Protein AF-A0A662V993-F1 (afdb_monomer_lite)

Secondary structure (DSSP, 8-state):
--S-----HHHHHHHHHHHHHHHH-SEEEHHHHHHHH----HHHHHHHHHHHHHTTSEEEETTEEEES-HHHHHHHHHHTT--HHHHHTTS-HHHHHHHHHHHHHHTT-EEEEEEEE-SSS-EEEEEEEE-SSS--

Sequence (136 aa):
MKCLDICNEYAKLVLVALLYLSSVSRTVRFEDIIKYTRVINREKLEEFISKLEQCNVVTTTNNTIKINNLAELALIAIVNGADPEYVSRYISWRDFELLITKELRELGFEAYKSIRLKGPRALEVDILAIDVISNL

Foldseek 3Di:
DPQQLDLDPLLLLLLLQLLVQCLVPQKDFLVSSCVRSVDPDSVVVVVSVVSCVVVVQWDDDDGIIGGPQLLVSLVSSVSSPDDNVSSVVRDDLVSVLVVVQVVLVVVVWPKDAQDWDDDVDIDTDGMDTHDPPPPD

Radius of gyration: 17.45 Å; chains: 1; bounding box: 42×27×52 Å

pLDDT: mean 86.9, std 11.18, range [43.75, 96.12]

Structure (mmCIF, N/CA/C/O backbone):
data_AF-A0A662V993-F1
#
_entry.id   AF-A0A662V993-F1
#
loop_
_atom_site.group_PDB
_atom_site.id
_atom_site.type_symbol
_atom_site.label_atom_id
_atom_site.label_alt_id
_atom_site.label_comp_id
_atom_site.label_asym_id
_atom_site.label_entity_id
_atom_site.label_seq_id
_atom_site.pdbx_PDB_ins_code
_atom_site.Cartn_x
_atom_site.Cartn_y
_atom_site.Cartn_z
_atom_site.occupancy
_atom_site.B_iso_or_equiv
_atom_site.auth_seq_id
_atom_site.auth_comp_id
_atom_site.auth_asym_id
_atom_site.auth_atom_id
_atom_site.pdbx_PDB_model_num
ATOM 1 N N . MET A 1 1 ? -5.851 -10.215 -7.021 1.00 48.53 1 MET A N 1
ATOM 2 C CA . MET A 1 1 ? -6.231 -9.765 -5.664 1.00 48.53 1 MET A CA 1
ATOM 3 C C . MET A 1 1 ? -7.744 -9.953 -5.434 1.00 48.53 1 MET A C 1
ATOM 5 O O . MET A 1 1 ? -8.517 -9.204 -6.001 1.00 48.53 1 MET A O 1
ATOM 9 N N . LYS A 1 2 ? -8.196 -10.995 -4.706 1.00 43.75 2 LYS A N 1
ATOM 10 C CA . LYS A 1 2 ? -9.640 -11.306 -4.479 1.00 43.75 2 LYS A CA 1
ATOM 11 C C . LYS A 1 2 ? -10.123 -11.095 -3.029 1.00 43.75 2 LYS A C 1
ATOM 13 O O . LYS A 1 2 ? -11.283 -11.356 -2.734 1.00 43.75 2 LYS A O 1
ATOM 18 N N . CYS A 1 3 ? -9.252 -10.683 -2.104 1.00 44.00 3 CYS A N 1
ATOM 19 C CA . CYS A 1 3 ? -9.535 -10.845 -0.670 1.00 44.00 3 CYS A CA 1
ATOM 20 C C . CYS A 1 3 ? -10.372 -9.736 -0.010 1.00 44.00 3 CYS A C 1
ATOM 22 O O . CYS A 1 3 ? -10.919 -9.985 1.060 1.00 44.00 3 CYS A O 1
ATOM 24 N N . LEU A 1 4 ? -10.479 -8.531 -0.583 1.00 53.38 4 LEU A N 1
ATOM 25 C CA . LEU A 1 4 ? -10.991 -7.352 0.144 1.00 53.38 4 LEU A CA 1
ATOM 26 C C . LEU A 1 4 ? -11.912 -6.440 -0.693 1.00 53.38 4 LEU A C 1
ATOM 28 O O . LEU A 1 4 ? -12.021 -5.253 -0.396 1.00 53.38 4 LEU A O 1
ATOM 32 N N . ASP A 1 5 ? -12.605 -6.987 -1.698 1.00 48.19 5 ASP A N 1
ATOM 33 C CA . ASP A 1 5 ? -13.689 -6.295 -2.421 1.00 48.19 5 ASP A CA 1
ATOM 34 C C . ASP A 1 5 ? -14.968 -6.274 -1.576 1.00 48.19 5 ASP A C 1
ATOM 36 O O . ASP A 1 5 ? -15.954 -6.961 -1.844 1.00 48.19 5 ASP A O 1
ATOM 40 N N . ILE A 1 6 ? -14.948 -5.500 -0.495 1.00 54.19 6 ILE A N 1
ATOM 41 C CA . ILE A 1 6 ? -16.147 -5.202 0.277 1.00 54.19 6 ILE A CA 1
ATOM 42 C C . ILE A 1 6 ? -16.339 -3.697 0.175 1.00 54.19 6 ILE A C 1
ATOM 44 O O . ILE A 1 6 ? -15.901 -2.981 1.066 1.00 54.19 6 ILE A O 1
ATOM 48 N N . CYS A 1 7 ? -16.989 -3.218 -0.894 1.00 52.34 7 CYS A N 1
ATOM 49 C CA . CYS A 1 7 ? -17.440 -1.826 -1.010 1.00 52.34 7 CYS A CA 1
ATOM 50 C C . CYS A 1 7 ? -18.278 -1.453 0.223 1.00 52.34 7 CYS A C 1
ATOM 52 O O . CYS A 1 7 ? -19.490 -1.654 0.272 1.00 52.34 7 CYS A O 1
ATOM 54 N N . ASN A 1 8 ? -17.603 -0.967 1.259 1.00 68.88 8 ASN A N 1
ATOM 55 C CA . ASN A 1 8 ? -18.144 -0.702 2.574 1.00 68.88 8 ASN A CA 1
ATOM 56 C C . ASN A 1 8 ? -17.484 0.575 3.081 1.00 68.88 8 ASN A C 1
ATOM 58 O O . ASN A 1 8 ? -16.266 0.642 3.255 1.00 68.88 8 ASN A O 1
ATOM 62 N N . GLU A 1 9 ? -18.312 1.582 3.343 1.00 74.62 9 GLU A N 1
ATOM 63 C CA . GLU A 1 9 ? -17.913 2.880 3.889 1.00 74.62 9 GLU A CA 1
ATOM 64 C C . GLU A 1 9 ? -17.011 2.732 5.126 1.00 74.62 9 GLU A C 1
ATOM 66 O O . GLU A 1 9 ? -16.047 3.475 5.299 1.00 74.62 9 GLU A O 1
ATOM 71 N N . TYR A 1 10 ? -17.271 1.705 5.940 1.00 82.31 10 TYR A N 1
ATOM 72 C CA . TYR A 1 10 ? -16.456 1.335 7.091 1.00 82.31 10 TYR A CA 1
ATOM 73 C C . TYR A 1 10 ? -15.018 0.951 6.715 1.00 82.31 10 TYR A C 1
ATOM 75 O O . TYR A 1 10 ? -14.070 1.464 7.307 1.00 82.31 10 TYR A O 1
ATOM 83 N N . ALA A 1 11 ? -14.850 0.058 5.734 1.00 85.44 11 ALA A N 1
ATOM 84 C CA . ALA A 1 11 ? -13.540 -0.428 5.311 1.00 85.44 11 ALA A CA 1
ATOM 85 C C . ALA A 1 11 ? -12.706 0.725 4.748 1.00 85.44 11 ALA A C 1
ATOM 87 O O . ALA A 1 11 ? -11.570 0.932 5.171 1.00 85.44 11 ALA A O 1
ATOM 88 N N . LYS A 1 12 ? -13.317 1.547 3.886 1.00 88.69 12 LYS A N 1
ATOM 89 C CA . LYS A 1 12 ? -12.717 2.773 3.347 1.00 88.69 12 LYS A CA 1
ATOM 90 C C . LYS A 1 12 ? -12.191 3.688 4.459 1.00 88.69 12 LYS A C 1
ATOM 92 O O . LYS A 1 12 ? -11.037 4.107 4.406 1.00 88.69 12 LYS A O 1
ATOM 97 N N . LEU A 1 13 ? -13.005 3.971 5.480 1.00 89.00 13 LEU A N 1
ATOM 98 C CA . LEU A 1 13 ? -12.609 4.831 6.602 1.00 89.00 13 LEU A CA 1
ATOM 99 C C . LEU A 1 13 ? -11.421 4.263 7.385 1.00 89.00 13 LEU A C 1
ATOM 101 O O . LEU A 1 13 ? -10.494 5.007 7.703 1.00 89.00 13 LEU A O 1
ATOM 105 N N . VAL A 1 14 ? -11.423 2.960 7.679 1.00 92.19 14 VAL A N 1
ATOM 106 C CA . VAL A 1 14 ? -10.317 2.305 8.398 1.00 92.19 14 VAL A CA 1
ATOM 107 C C . VAL A 1 14 ? -9.030 2.325 7.572 1.00 92.19 14 VAL A C 1
ATOM 109 O O . VAL A 1 14 ? -7.973 2.652 8.106 1.00 92.19 14 VAL A O 1
ATOM 112 N N . LEU A 1 15 ? -9.107 2.030 6.274 1.00 93.62 15 LEU A N 1
ATOM 113 C CA . LEU A 1 15 ? -7.954 2.032 5.369 1.00 93.62 15 LEU A CA 1
ATOM 114 C C . LEU A 1 15 ? -7.327 3.427 5.256 1.00 93.62 15 LEU A C 1
ATOM 116 O O . LEU A 1 15 ? -6.115 3.576 5.403 1.00 93.62 15 LEU A O 1
ATOM 120 N N . VAL A 1 16 ? -8.153 4.461 5.076 1.00 92.50 16 VAL A N 1
ATOM 121 C CA . VAL A 1 16 ? -7.694 5.856 5.048 1.00 92.50 16 VAL A CA 1
ATOM 122 C C . VAL A 1 16 ? -7.082 6.269 6.389 1.00 92.50 16 VAL A C 1
ATOM 124 O O . VAL A 1 16 ? -6.028 6.906 6.411 1.00 92.50 16 VAL A O 1
ATOM 127 N N . ALA A 1 17 ? -7.688 5.870 7.510 1.00 93.38 17 ALA A N 1
ATOM 128 C CA . ALA A 1 17 ? -7.139 6.141 8.835 1.00 93.38 17 ALA A CA 1
ATOM 129 C C . ALA A 1 17 ? -5.765 5.486 9.029 1.00 93.38 17 ALA A C 1
ATOM 131 O O . ALA A 1 17 ? -4.856 6.125 9.552 1.00 93.38 17 ALA A O 1
ATOM 132 N N . LEU A 1 18 ? -5.590 4.238 8.584 1.00 94.56 18 LEU A N 1
ATOM 133 C CA . LEU A 1 18 ? -4.301 3.549 8.631 1.00 94.56 18 LEU A CA 1
ATOM 134 C C . LEU A 1 18 ? -3.245 4.287 7.803 1.00 94.56 18 LEU A C 1
ATOM 136 O O . LEU A 1 18 ? -2.155 4.526 8.317 1.00 94.56 18 LEU A O 1
ATOM 140 N N . LEU A 1 19 ? -3.568 4.701 6.573 1.00 94.00 19 LEU A N 1
ATOM 141 C CA . LEU A 1 19 ? -2.659 5.475 5.718 1.00 94.00 19 LEU A CA 1
ATOM 142 C C . LEU A 1 19 ? -2.224 6.777 6.403 1.00 94.00 19 LEU A C 1
ATOM 144 O O . LEU A 1 19 ? -1.027 7.006 6.579 1.00 94.00 19 LEU A O 1
ATOM 148 N N . TYR A 1 20 ? -3.183 7.572 6.882 1.00 93.44 20 TYR A N 1
ATOM 149 C CA . TYR A 1 20 ? -2.916 8.836 7.569 1.00 93.44 20 TYR A CA 1
ATOM 150 C C . TYR A 1 20 ? -2.106 8.662 8.862 1.00 93.44 20 TYR A C 1
ATOM 152 O O . TYR A 1 20 ? -1.109 9.345 9.082 1.00 93.44 20 TYR A O 1
ATOM 160 N N . LEU A 1 21 ? -2.506 7.743 9.742 1.00 92.94 21 LEU A N 1
ATOM 161 C CA . LEU A 1 21 ? -1.814 7.542 11.018 1.00 92.94 21 LEU A CA 1
ATOM 162 C C . LEU A 1 21 ? -0.412 6.961 10.797 1.00 92.94 21 LEU A C 1
ATOM 164 O O . LEU A 1 21 ? 0.528 7.335 11.502 1.00 92.94 21 LEU A O 1
ATOM 168 N N . SER A 1 22 ? -0.254 6.110 9.778 1.00 91.44 22 SER A N 1
ATOM 169 C CA . SER A 1 22 ? 1.039 5.523 9.426 1.00 91.44 22 SER A CA 1
ATOM 170 C C . SER A 1 22 ? 2.037 6.530 8.851 1.00 91.44 22 SER A C 1
ATOM 172 O O . SER A 1 22 ? 3.245 6.348 9.024 1.00 91.44 22 SER A O 1
ATOM 174 N N . SER A 1 23 ? 1.556 7.621 8.235 1.00 86.19 23 SER A N 1
ATOM 175 C CA . SER A 1 23 ? 2.423 8.700 7.751 1.00 86.19 23 SER A CA 1
ATOM 176 C C . SER A 1 23 ? 3.035 9.519 8.891 1.00 86.19 23 SER A C 1
ATOM 178 O O . SER A 1 23 ? 4.069 10.152 8.701 1.00 86.19 23 SER A O 1
ATOM 180 N N . VAL A 1 24 ? 2.415 9.506 10.077 1.00 84.25 24 VAL A N 1
ATOM 181 C CA . VAL A 1 24 ? 2.934 10.159 11.291 1.00 84.25 24 VAL A CA 1
ATOM 182 C C . VAL A 1 24 ? 3.823 9.202 12.091 1.00 84.25 24 VAL A C 1
ATOM 184 O O . VAL A 1 24 ? 4.874 9.596 12.591 1.00 84.25 24 VAL A O 1
ATOM 187 N N . SER A 1 25 ? 3.421 7.934 12.203 1.00 84.12 25 SER A N 1
ATOM 188 C CA . SER A 1 25 ? 4.171 6.880 12.889 1.00 84.12 25 SER A CA 1
ATOM 189 C C . SER A 1 25 ? 3.943 5.545 12.195 1.00 84.12 25 SER A C 1
ATOM 191 O O . SER A 1 25 ? 2.813 5.080 12.116 1.00 84.12 25 SER A O 1
ATOM 193 N N . ARG A 1 26 ? 5.017 4.855 11.787 1.00 76.50 26 ARG A N 1
ATOM 194 C CA . ARG A 1 26 ? 4.930 3.537 11.116 1.00 76.50 26 ARG A CA 1
ATOM 195 C C . ARG A 1 26 ? 4.189 2.459 11.915 1.00 76.50 26 ARG A C 1
ATOM 197 O O . ARG A 1 26 ? 3.783 1.446 11.345 1.00 76.50 26 ARG A O 1
ATOM 204 N N . THR A 1 27 ? 4.039 2.671 13.216 1.00 87.88 27 THR A N 1
ATOM 205 C CA . THR A 1 27 ? 3.239 1.837 14.105 1.00 87.88 27 THR A CA 1
ATOM 206 C C . THR A 1 27 ? 2.018 2.633 14.553 1.00 87.88 27 THR A C 1
ATOM 208 O O . THR A 1 27 ? 2.160 3.713 15.133 1.00 87.88 27 THR A O 1
ATOM 211 N N . VAL A 1 28 ? 0.830 2.085 14.311 1.00 92.88 28 VAL A N 1
ATOM 212 C CA . VAL A 1 28 ? -0.473 2.690 14.609 1.00 92.88 28 VAL A CA 1
ATOM 213 C C . VAL A 1 28 ? -1.132 1.923 15.753 1.00 92.88 28 VAL A C 1
ATOM 215 O O . VAL A 1 28 ? -1.080 0.698 15.779 1.00 92.88 28 VAL A O 1
ATOM 218 N N . ARG A 1 29 ? -1.760 2.600 16.718 1.00 92.75 29 ARG A N 1
ATOM 219 C CA . ARG A 1 29 ? -2.519 1.917 17.782 1.00 92.75 29 ARG A CA 1
ATOM 220 C C . ARG A 1 29 ? -3.975 1.749 17.370 1.00 92.75 29 ARG A C 1
ATOM 222 O O . ARG A 1 29 ? -4.546 2.647 16.753 1.00 92.75 29 ARG A O 1
ATOM 229 N N . PHE A 1 30 ? -4.607 0.657 17.796 1.00 91.38 30 PHE A N 1
ATOM 230 C CA . PHE A 1 30 ? -6.044 0.444 17.563 1.00 91.38 30 PHE A CA 1
ATOM 231 C C . PHE A 1 30 ? -6.898 1.608 18.091 1.00 91.38 30 PHE A C 1
ATOM 233 O O . PHE A 1 30 ? -7.841 2.045 17.436 1.00 91.38 30 PHE A O 1
ATOM 240 N N . GLU A 1 31 ? -6.534 2.161 19.248 1.00 89.75 31 GLU A N 1
ATOM 241 C CA . GLU A 1 31 ? -7.223 3.302 19.862 1.00 89.75 31 GLU A CA 1
ATOM 242 C C . GLU A 1 31 ? -7.199 4.565 18.996 1.00 89.75 31 GLU A C 1
ATOM 244 O O . GLU A 1 31 ? -8.169 5.321 18.989 1.00 89.75 31 GLU A O 1
ATOM 249 N N . ASP A 1 32 ? -6.110 4.804 18.264 1.00 91.25 32 ASP A N 1
ATOM 250 C CA . ASP A 1 32 ? -5.987 5.985 17.408 1.00 91.25 32 ASP A CA 1
ATOM 251 C C . ASP A 1 32 ? -6.901 5.852 16.181 1.00 91.25 32 ASP A C 1
ATOM 253 O O . ASP A 1 32 ? -7.549 6.821 15.783 1.00 91.25 32 ASP A O 1
ATOM 257 N N . ILE A 1 33 ? -7.053 4.633 15.651 1.00 90.69 33 ILE A N 1
ATOM 258 C CA . ILE A 1 33 ? -8.000 4.328 14.569 1.00 90.69 33 ILE A CA 1
ATOM 259 C C . ILE A 1 33 ? -9.437 4.505 15.053 1.00 90.69 33 ILE A C 1
ATOM 261 O O . ILE A 1 33 ? -10.235 5.145 14.370 1.00 90.69 33 ILE A O 1
ATOM 265 N N . ILE A 1 34 ? -9.771 3.982 16.236 1.00 89.00 34 ILE A N 1
ATOM 266 C CA . ILE A 1 34 ? -11.102 4.124 16.846 1.00 89.00 34 ILE A CA 1
ATOM 267 C C . ILE A 1 34 ? -11.455 5.606 17.023 1.00 89.00 34 ILE A C 1
ATOM 269 O O . ILE A 1 34 ? -12.545 6.030 16.643 1.00 89.00 34 ILE A O 1
ATOM 273 N N . LYS A 1 35 ? -10.519 6.417 17.532 1.00 87.62 35 LYS A N 1
ATOM 274 C CA . LYS A 1 35 ? -10.706 7.869 17.684 1.00 87.62 35 LYS A CA 1
ATOM 275 C C . LYS A 1 35 ? -10.906 8.569 16.342 1.00 87.62 35 LYS A C 1
ATOM 277 O O . LYS A 1 35 ? -11.794 9.411 16.230 1.00 87.62 35 LYS A O 1
ATOM 282 N N . TYR A 1 36 ? -10.099 8.223 15.340 1.00 85.88 36 TYR A N 1
ATOM 283 C CA . TYR A 1 36 ? -10.138 8.856 14.022 1.00 85.88 36 TYR A CA 1
ATOM 284 C C . TYR A 1 36 ? -11.426 8.523 13.260 1.00 85.88 36 TYR A C 1
ATOM 286 O O . TYR A 1 36 ? -12.118 9.406 12.763 1.00 85.88 36 TYR A O 1
ATOM 294 N N . THR A 1 37 ? -11.768 7.239 13.198 1.00 83.12 37 THR A N 1
ATOM 295 C CA . THR A 1 37 ? -12.914 6.730 12.430 1.00 83.12 37 THR A CA 1
ATOM 296 C C . THR A 1 37 ? -14.241 6.858 13.176 1.00 83.12 37 THR A C 1
ATOM 298 O O . THR A 1 37 ? -15.298 6.704 12.569 1.00 83.12 37 THR A O 1
ATOM 301 N N . ARG A 1 38 ? -14.199 7.116 14.493 1.00 78.31 38 ARG A N 1
ATOM 302 C CA . ARG A 1 38 ? -15.350 7.050 15.413 1.00 78.31 38 ARG A CA 1
ATOM 303 C C . ARG A 1 38 ? -16.059 5.692 15.383 1.00 78.31 38 ARG A C 1
ATOM 305 O O . ARG A 1 38 ? -17.242 5.590 15.703 1.00 78.31 38 ARG A O 1
ATOM 312 N N . VAL A 1 39 ? -15.339 4.642 14.996 1.00 66.50 39 VAL A N 1
ATOM 313 C CA . VAL A 1 39 ? -15.840 3.269 14.978 1.00 66.50 39 VAL A CA 1
ATOM 314 C C . VAL A 1 39 ? -16.017 2.774 16.406 1.00 66.50 39 VAL A C 1
ATOM 316 O O . VAL A 1 39 ? -15.069 2.733 17.180 1.00 66.50 39 VAL A O 1
ATOM 319 N N . ILE A 1 40 ? -17.234 2.352 16.741 1.00 64.88 40 ILE A N 1
ATOM 320 C CA . ILE A 1 40 ? -17.593 1.933 18.104 1.00 64.88 40 ILE A CA 1
ATOM 321 C C . ILE A 1 40 ? -17.337 0.430 18.323 1.00 64.88 40 ILE A C 1
ATOM 323 O O . ILE A 1 40 ? -17.141 -0.013 19.450 1.00 64.88 40 ILE A O 1
ATOM 327 N N . ASN A 1 41 ? -17.306 -0.373 17.254 1.00 81.88 41 ASN A N 1
ATOM 328 C CA . ASN A 1 41 ? -17.176 -1.826 17.357 1.00 81.88 41 ASN A CA 1
ATOM 329 C C . ASN A 1 41 ? -15.721 -2.281 17.134 1.00 81.88 41 ASN A C 1
ATOM 331 O O . ASN A 1 41 ? -15.244 -2.321 15.998 1.00 81.88 41 ASN A O 1
ATOM 335 N N . ARG A 1 42 ? -15.040 -2.632 18.234 1.00 84.19 42 ARG A N 1
ATOM 336 C CA . ARG A 1 42 ? -13.652 -3.122 18.241 1.00 84.19 42 ARG A CA 1
ATOM 337 C C . ARG A 1 42 ? -13.502 -4.488 17.568 1.00 84.19 42 ARG A C 1
ATOM 339 O O . ARG A 1 42 ? -12.547 -4.668 16.827 1.00 84.19 42 ARG A O 1
ATOM 346 N N . GLU A 1 43 ? -14.457 -5.396 17.752 1.00 86.88 43 GLU A N 1
ATOM 347 C CA . GLU A 1 43 ? -14.417 -6.742 17.159 1.00 86.88 43 GLU A CA 1
ATOM 348 C C . GLU A 1 43 ? -14.427 -6.683 15.627 1.00 86.88 43 GLU A C 1
ATOM 350 O O . GLU A 1 43 ? -13.616 -7.332 14.975 1.00 86.88 43 GLU A O 1
ATOM 355 N N . LYS A 1 44 ? -15.278 -5.832 15.035 1.00 84.94 44 LYS A N 1
ATOM 356 C CA . LYS A 1 44 ? -15.301 -5.611 13.577 1.00 84.94 44 LYS A CA 1
ATOM 357 C C . LYS A 1 44 ? -13.991 -5.029 13.053 1.00 84.94 44 LYS A C 1
ATOM 359 O O . LYS A 1 44 ? -13.581 -5.355 11.940 1.00 84.94 44 LYS A O 1
ATOM 364 N N . LEU A 1 45 ? -13.345 -4.166 13.842 1.00 88.88 45 LEU A N 1
ATOM 365 C CA . LEU A 1 45 ? -12.048 -3.605 13.475 1.00 88.88 45 LEU A CA 1
ATOM 366 C C . LEU A 1 45 ? -10.989 -4.701 13.494 1.00 88.88 45 LEU A C 1
ATOM 368 O O . LEU A 1 45 ? -10.260 -4.844 12.523 1.00 88.88 45 LEU A O 1
ATOM 372 N N . GLU A 1 46 ? -10.938 -5.505 14.551 1.00 90.44 46 GLU A N 1
ATOM 373 C CA . GLU A 1 46 ? -10.011 -6.633 14.652 1.00 90.44 46 GLU A CA 1
ATOM 374 C C . GLU A 1 46 ? -10.228 -7.662 13.540 1.00 90.44 46 GLU A C 1
ATOM 376 O O . GLU A 1 46 ? -9.256 -8.097 12.928 1.00 90.44 46 GLU A O 1
ATOM 381 N N . GLU A 1 47 ? -11.478 -7.985 13.196 1.00 89.31 47 GLU A N 1
ATOM 382 C CA . GLU A 1 47 ? -11.795 -8.869 12.069 1.00 89.31 47 GLU A CA 1
ATOM 383 C C . GLU A 1 47 ? -11.262 -8.299 10.745 1.00 89.31 47 GLU A C 1
ATOM 385 O O . GLU A 1 47 ? -10.649 -9.011 9.946 1.00 89.31 47 GLU A O 1
ATOM 390 N N . PHE A 1 48 ? -11.459 -6.999 10.508 1.00 89.81 48 PHE A N 1
ATOM 391 C CA . PHE A 1 48 ? -10.972 -6.339 9.300 1.00 89.81 48 PHE A CA 1
ATOM 392 C C . PHE A 1 48 ? -9.438 -6.288 9.243 1.00 89.81 48 PHE A C 1
ATOM 394 O O . PHE A 1 48 ? -8.847 -6.615 8.214 1.00 89.81 48 PHE A O 1
ATOM 401 N N . ILE A 1 49 ? -8.780 -5.938 10.351 1.00 92.31 49 ILE A N 1
ATOM 402 C CA . ILE A 1 49 ? -7.316 -5.932 10.445 1.00 92.31 49 ILE A CA 1
ATOM 403 C C . ILE A 1 49 ? -6.750 -7.351 10.289 1.00 92.31 49 ILE A C 1
ATOM 405 O O . ILE A 1 49 ? -5.732 -7.519 9.622 1.00 92.31 49 ILE A O 1
ATOM 409 N N . SER A 1 50 ? -7.428 -8.380 10.804 1.00 92.19 50 SER A N 1
ATOM 410 C CA . SER A 1 50 ? -7.023 -9.780 10.623 1.00 92.19 50 SER A CA 1
ATOM 411 C C . SER A 1 50 ? -7.020 -10.190 9.145 1.00 92.19 50 SER A C 1
ATOM 413 O O . SER A 1 50 ? -6.089 -10.855 8.693 1.00 92.19 50 SER A O 1
ATOM 415 N N . LYS A 1 51 ? -7.992 -9.723 8.348 1.00 91.75 51 LYS A N 1
ATOM 416 C CA . LYS A 1 51 ? -7.996 -9.937 6.886 1.00 91.75 51 LYS A CA 1
ATOM 417 C C . LYS A 1 51 ? -6.803 -9.259 6.202 1.00 91.75 51 LYS A C 1
ATOM 419 O O . LYS A 1 51 ? -6.201 -9.846 5.303 1.00 91.75 51 LYS A O 1
ATOM 424 N N . LEU A 1 52 ? -6.431 -8.051 6.637 1.00 92.88 52 LEU A N 1
ATOM 425 C CA . LEU A 1 52 ? -5.234 -7.359 6.136 1.00 92.88 52 LEU A CA 1
ATOM 426 C C . LEU A 1 52 ? -3.940 -8.091 6.523 1.00 92.88 52 LEU A C 1
ATOM 428 O O . LEU A 1 52 ? -3.002 -8.146 5.727 1.00 92.88 52 LEU A O 1
ATOM 432 N N . GLU A 1 53 ? -3.889 -8.672 7.720 1.00 94.56 53 GLU A N 1
ATOM 433 C CA . GLU A 1 53 ? -2.745 -9.450 8.202 1.00 94.56 53 GLU A CA 1
ATOM 434 C C . GLU A 1 53 ? -2.580 -10.772 7.444 1.00 94.56 53 GLU A C 1
ATOM 436 O O . GLU A 1 53 ? -1.467 -11.114 7.049 1.00 94.56 53 GLU A O 1
ATOM 441 N N . GLN A 1 54 ? -3.677 -11.464 7.120 1.00 92.38 54 GLN A N 1
ATOM 442 C CA . GLN A 1 54 ? -3.659 -12.649 6.248 1.00 92.38 54 GLN A CA 1
ATOM 443 C C . GLN A 1 54 ? -3.117 -12.344 4.843 1.00 92.38 54 GLN A C 1
ATOM 445 O O . GLN A 1 54 ? -2.517 -13.209 4.208 1.00 92.38 54 GLN A O 1
ATOM 450 N N . CYS A 1 55 ? -3.292 -11.108 4.368 1.00 88.69 55 CYS A N 1
ATOM 451 C CA . CYS A 1 55 ? -2.727 -10.627 3.105 1.00 88.69 55 CYS A CA 1
ATOM 452 C C . CYS A 1 55 ? -1.297 -10.070 3.260 1.00 88.69 55 CYS A C 1
ATOM 454 O O . CYS A 1 55 ? -0.748 -9.524 2.306 1.00 88.69 55 CYS A O 1
ATOM 456 N N . ASN A 1 56 ? -0.695 -10.174 4.451 1.00 91.62 56 ASN A N 1
ATOM 457 C CA . ASN A 1 56 ? 0.626 -9.642 4.793 1.00 91.62 56 ASN A CA 1
ATOM 458 C C . ASN A 1 56 ? 0.778 -8.118 4.576 1.00 91.62 56 ASN A C 1
ATOM 460 O O . ASN A 1 56 ? 1.887 -7.603 4.422 1.00 91.62 56 ASN A O 1
ATOM 464 N N . VAL A 1 57 ? -0.332 -7.372 4.573 1.00 92.75 57 VAL A N 1
ATOM 465 C CA . VAL A 1 57 ? -0.339 -5.905 4.408 1.00 92.75 57 VAL A CA 1
ATOM 466 C C . VAL A 1 57 ? 0.062 -5.220 5.712 1.00 92.75 57 VAL A C 1
ATOM 468 O O . VAL A 1 57 ? 0.767 -4.206 5.714 1.00 92.75 57 VAL A O 1
ATOM 471 N N . VAL A 1 58 ? -0.358 -5.806 6.832 1.00 94.88 58 VAL A N 1
ATOM 472 C CA . VAL A 1 58 ? -0.076 -5.342 8.190 1.00 94.88 58 VAL A CA 1
ATOM 473 C C . VAL A 1 58 ? 0.371 -6.506 9.069 1.00 94.88 58 VAL A C 1
ATOM 475 O O . VAL A 1 58 ? 0.091 -7.661 8.764 1.00 94.88 58 VAL A O 1
ATOM 478 N N . THR A 1 59 ? 1.033 -6.197 10.178 1.00 95.31 59 THR A N 1
ATOM 479 C CA . THR A 1 59 ? 1.259 -7.138 11.282 1.00 95.31 59 THR A CA 1
ATOM 480 C C . THR A 1 59 ? 0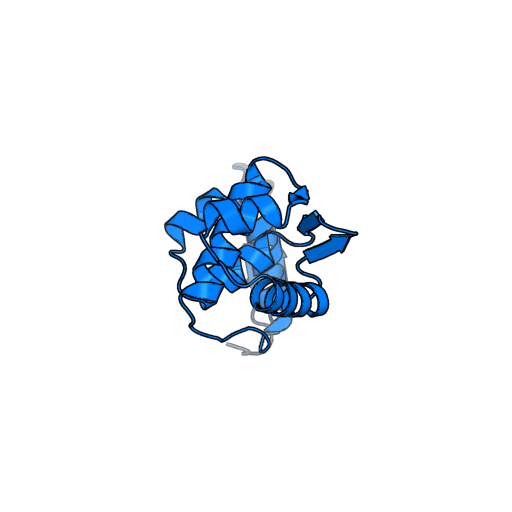.701 -6.536 12.554 1.00 95.31 59 THR A C 1
ATOM 482 O O . THR A 1 59 ? 0.939 -5.358 12.841 1.00 95.31 59 THR A O 1
ATOM 485 N N . THR A 1 60 ? -0.020 -7.338 13.325 1.00 94.38 60 THR A N 1
ATOM 486 C CA . THR A 1 60 ? -0.528 -6.935 14.630 1.00 94.38 60 THR A CA 1
ATOM 487 C C . THR A 1 60 ? 0.394 -7.432 15.741 1.00 94.38 60 THR A C 1
ATOM 489 O O . THR A 1 60 ? 0.977 -8.513 15.692 1.00 94.38 60 THR A O 1
ATOM 492 N N . THR A 1 61 ? 0.619 -6.602 16.757 1.00 92.38 61 THR A N 1
ATOM 493 C CA . THR A 1 61 ? 1.357 -6.999 17.961 1.00 92.38 61 THR A CA 1
ATOM 494 C C . THR A 1 61 ? 0.733 -6.323 19.169 1.00 92.38 61 THR A C 1
ATOM 496 O O . THR A 1 61 ? 0.770 -5.101 19.300 1.00 92.38 61 THR A O 1
ATOM 499 N N . ASN A 1 62 ? 0.169 -7.117 20.081 1.00 86.19 62 ASN A N 1
ATOM 500 C CA . ASN A 1 62 ? -0.589 -6.635 21.237 1.00 86.19 62 ASN A CA 1
ATOM 501 C C . ASN A 1 62 ? -1.732 -5.690 20.820 1.00 86.19 62 ASN A C 1
ATOM 503 O O . ASN A 1 62 ? -2.782 -6.143 20.385 1.00 86.19 62 ASN A O 1
ATOM 507 N N . ASN A 1 63 ? -1.520 -4.376 20.939 1.00 89.75 63 ASN A N 1
ATOM 508 C CA . ASN A 1 63 ? -2.496 -3.326 20.632 1.00 89.75 63 ASN A CA 1
ATOM 509 C C . ASN A 1 63 ? -1.980 -2.345 19.562 1.00 89.75 63 ASN A C 1
ATOM 511 O O . ASN A 1 63 ? -2.446 -1.205 19.458 1.00 89.75 63 ASN A O 1
ATOM 515 N N . THR A 1 64 ? -0.983 -2.765 18.785 1.00 93.00 64 THR A N 1
ATOM 516 C CA . THR A 1 64 ? -0.407 -1.975 17.702 1.00 93.00 64 THR A CA 1
ATOM 517 C C . THR A 1 64 ? -0.458 -2.720 16.377 1.00 93.00 64 THR A C 1
ATOM 519 O O . THR A 1 64 ? -0.480 -3.948 16.317 1.00 93.00 64 THR A O 1
ATOM 522 N N . ILE A 1 65 ? -0.498 -1.937 15.308 1.00 95.12 65 ILE A N 1
ATOM 523 C CA . ILE A 1 65 ? -0.570 -2.366 13.922 1.00 95.12 65 ILE A CA 1
ATOM 524 C C . ILE A 1 65 ? 0.623 -1.738 13.216 1.00 95.12 65 ILE A C 1
ATOM 526 O O . ILE A 1 65 ? 0.783 -0.516 13.196 1.00 95.12 65 ILE A O 1
ATOM 530 N N . LYS A 1 66 ? 1.479 -2.577 12.648 1.00 95.00 66 LYS A N 1
ATOM 531 C CA . LYS A 1 66 ? 2.603 -2.161 11.818 1.00 95.00 66 LYS A CA 1
ATOM 532 C C . LYS A 1 66 ? 2.219 -2.334 10.357 1.00 95.00 66 LYS A C 1
ATOM 534 O O . LYS A 1 66 ? 1.747 -3.401 9.974 1.00 95.00 66 LYS A O 1
ATOM 539 N N . ILE A 1 67 ? 2.447 -1.308 9.542 1.00 92.94 67 ILE A N 1
ATOM 540 C CA . ILE A 1 67 ? 2.227 -1.405 8.096 1.00 92.94 67 ILE A CA 1
ATOM 541 C C . ILE A 1 67 ? 3.452 -2.060 7.453 1.00 92.94 67 ILE A C 1
ATOM 543 O O . ILE A 1 67 ? 4.567 -1.545 7.571 1.00 92.94 67 ILE A O 1
ATOM 547 N N . ASN A 1 68 ? 3.249 -3.198 6.789 1.00 90.94 68 ASN A N 1
ATOM 548 C CA . ASN A 1 68 ? 4.313 -3.934 6.102 1.00 90.94 68 ASN A CA 1
ATOM 549 C C . ASN A 1 68 ? 4.443 -3.497 4.644 1.00 90.94 68 ASN A C 1
ATOM 551 O O . ASN A 1 68 ? 5.557 -3.370 4.140 1.00 90.94 68 ASN A O 1
ATOM 555 N N . ASN A 1 69 ? 3.310 -3.250 3.980 1.00 89.31 69 ASN A N 1
ATOM 556 C CA . ASN A 1 69 ? 3.262 -2.831 2.585 1.00 89.31 69 ASN A CA 1
ATOM 557 C C . ASN A 1 69 ? 2.275 -1.670 2.410 1.00 89.31 69 ASN A C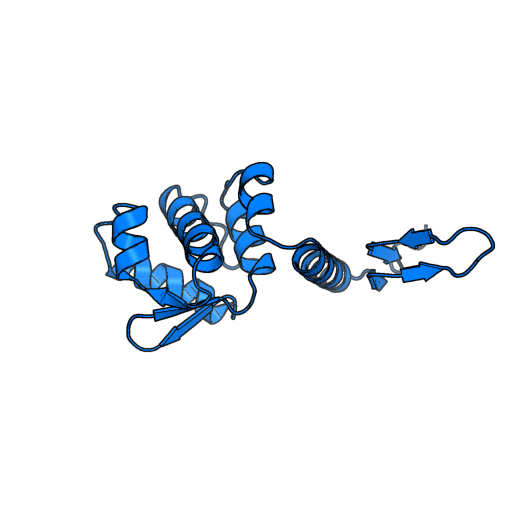 1
ATOM 559 O O . ASN A 1 69 ? 1.063 -1.859 2.314 1.00 89.31 69 ASN A O 1
ATOM 563 N N . LEU A 1 70 ? 2.818 -0.451 2.395 1.00 90.81 70 LEU A N 1
ATOM 564 C CA . LEU A 1 70 ? 2.030 0.777 2.324 1.00 90.81 70 LEU A CA 1
ATOM 565 C C . LEU A 1 70 ? 1.348 0.957 0.961 1.00 90.81 70 LEU A C 1
ATOM 567 O O . LEU A 1 70 ? 0.226 1.452 0.897 1.00 90.81 70 LEU A O 1
ATOM 571 N N . ALA A 1 71 ? 2.002 0.525 -0.118 1.00 90.50 71 ALA A N 1
ATOM 572 C CA . ALA A 1 71 ? 1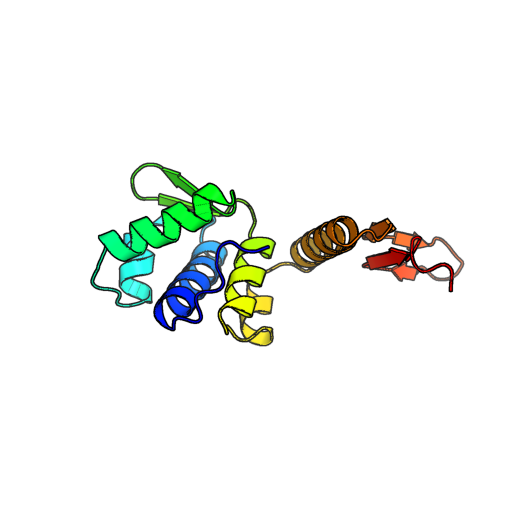.446 0.634 -1.459 1.00 90.50 71 ALA A CA 1
ATOM 573 C C . ALA A 1 71 ? 0.268 -0.328 -1.664 1.00 90.50 71 ALA A C 1
ATOM 575 O O . ALA A 1 71 ? -0.763 0.071 -2.196 1.00 90.50 71 ALA A O 1
ATOM 576 N N . GLU A 1 72 ? 0.374 -1.563 -1.170 1.00 91.12 72 GLU A N 1
ATOM 577 C CA . GLU A 1 72 ? -0.741 -2.517 -1.204 1.00 91.12 72 GLU A CA 1
ATOM 578 C C . GLU A 1 72 ? -1.928 -2.011 -0.370 1.00 91.12 72 GLU A C 1
ATOM 580 O O . GLU A 1 72 ? -3.071 -2.062 -0.816 1.00 91.12 72 GLU A O 1
ATOM 585 N N . LEU A 1 73 ? -1.667 -1.438 0.813 1.00 93.00 73 LEU A N 1
ATOM 586 C CA . LEU A 1 73 ? -2.707 -0.814 1.634 1.00 93.00 73 LEU A CA 1
ATOM 587 C C . LEU A 1 73 ? -3.421 0.324 0.884 1.00 93.00 73 LEU A C 1
ATOM 589 O O . LEU A 1 73 ? -4.648 0.423 0.935 1.00 93.00 73 LEU A O 1
ATOM 593 N N . ALA A 1 74 ? -2.661 1.163 0.177 1.00 92.44 74 ALA A N 1
ATOM 594 C CA . ALA A 1 74 ? -3.192 2.237 -0.656 1.00 92.44 74 ALA A CA 1
ATOM 595 C C . ALA A 1 74 ? -4.047 1.708 -1.815 1.00 92.44 74 ALA A C 1
ATOM 597 O O . ALA A 1 74 ? -5.136 2.229 -2.058 1.00 92.44 74 ALA A O 1
ATOM 598 N N . LEU A 1 75 ? -3.609 0.641 -2.485 1.00 89.94 75 LEU A N 1
ATOM 599 C CA . LEU A 1 75 ? -4.387 -0.002 -3.541 1.00 89.94 75 LEU A CA 1
ATOM 600 C C . LEU A 1 75 ? -5.707 -0.560 -3.004 1.00 89.94 75 LEU A C 1
ATOM 602 O O . LEU A 1 75 ? -6.759 -0.308 -3.586 1.00 89.94 75 LEU A O 1
ATOM 606 N N . ILE A 1 76 ? -5.671 -1.253 -1.862 1.00 91.38 76 ILE A N 1
ATOM 607 C CA . ILE A 1 76 ? -6.876 -1.772 -1.205 1.00 91.38 76 ILE A CA 1
ATOM 608 C C . ILE A 1 76 ? -7.824 -0.620 -0.847 1.00 91.38 76 ILE A C 1
ATOM 610 O O . ILE A 1 76 ? -9.031 -0.749 -1.050 1.00 91.38 76 ILE A O 1
ATOM 614 N N . ALA A 1 77 ? -7.309 0.520 -0.373 1.00 91.94 77 ALA A N 1
ATOM 615 C CA . ALA A 1 77 ? -8.115 1.715 -0.114 1.00 91.94 77 ALA A CA 1
ATOM 616 C C . ALA A 1 77 ? -8.825 2.219 -1.378 1.00 91.94 77 ALA A C 1
ATOM 618 O O . ALA A 1 77 ? -10.034 2.448 -1.339 1.00 91.94 77 ALA A O 1
ATOM 619 N N . ILE A 1 78 ? -8.098 2.346 -2.493 1.00 90.12 78 ILE A N 1
ATOM 620 C CA . ILE A 1 78 ? -8.639 2.809 -3.781 1.00 90.12 78 ILE A CA 1
ATOM 621 C C . ILE A 1 78 ? -9.712 1.850 -4.303 1.00 90.12 78 ILE A C 1
ATOM 623 O O . ILE A 1 78 ? -10.801 2.285 -4.670 1.00 90.12 78 ILE A O 1
ATOM 627 N N . VAL A 1 79 ? -9.440 0.544 -4.275 1.00 88.62 79 VAL A N 1
ATOM 628 C CA . VAL A 1 79 ? -10.396 -0.500 -4.677 1.00 88.62 79 VAL A CA 1
ATOM 629 C C . VAL A 1 79 ? -11.668 -0.453 -3.817 1.00 88.62 79 VAL A C 1
ATOM 631 O O . VAL A 1 79 ? -12.768 -0.639 -4.323 1.00 88.62 79 VAL A O 1
ATOM 634 N N . ASN A 1 80 ?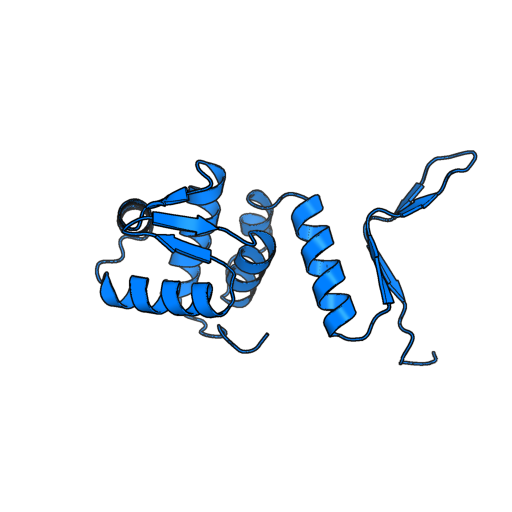 -11.544 -0.092 -2.535 1.00 87.81 80 ASN A N 1
ATOM 635 C CA . ASN A 1 80 ? -12.674 0.123 -1.624 1.00 87.81 80 ASN A CA 1
ATOM 636 C C . ASN A 1 80 ? -13.306 1.531 -1.731 1.00 87.81 80 ASN A C 1
ATOM 638 O O . ASN A 1 80 ? -14.082 1.937 -0.861 1.00 87.81 80 ASN A O 1
ATOM 642 N N . GLY A 1 81 ? -12.999 2.285 -2.790 1.00 90.00 81 GLY A N 1
ATOM 643 C CA . GLY A 1 81 ? -13.632 3.564 -3.111 1.00 90.00 81 GLY A CA 1
ATOM 644 C C . GLY A 1 81 ? -13.024 4.788 -2.424 1.00 90.00 81 GLY A C 1
ATOM 645 O O . GLY A 1 81 ? -13.686 5.825 -2.343 1.00 90.00 81 GLY A O 1
ATOM 646 N N . ALA A 1 82 ? -11.802 4.698 -1.891 1.00 91.31 82 ALA A N 1
ATOM 647 C CA . ALA A 1 82 ? -11.050 5.887 -1.500 1.00 91.31 82 ALA A CA 1
ATOM 648 C C . ALA A 1 82 ? -10.576 6.653 -2.746 1.00 91.31 82 ALA A C 1
ATOM 650 O O . ALA A 1 82 ? -10.214 6.052 -3.755 1.00 91.31 82 ALA A O 1
ATOM 651 N N . ASP A 1 83 ? -10.555 7.982 -2.658 1.00 91.44 83 ASP A N 1
ATOM 652 C CA . ASP A 1 83 ? -10.081 8.837 -3.746 1.00 91.44 83 ASP A CA 1
ATOM 653 C C . ASP A 1 83 ? -8.578 8.605 -4.019 1.00 91.44 83 ASP A C 1
ATOM 655 O O . ASP A 1 83 ? -7.765 8.789 -3.102 1.00 91.44 83 ASP A O 1
ATOM 659 N N . PRO A 1 84 ? -8.181 8.226 -5.251 1.00 91.06 84 PRO A N 1
ATOM 660 C CA . PRO A 1 84 ? -6.779 8.039 -5.609 1.00 91.06 84 PRO A CA 1
ATOM 661 C C . PRO A 1 84 ? -5.918 9.283 -5.391 1.00 91.06 84 PRO A C 1
ATOM 663 O O . PRO A 1 84 ? -4.776 9.148 -4.949 1.00 91.06 84 PRO A O 1
ATOM 666 N N . GLU A 1 85 ? -6.441 10.488 -5.659 1.00 91.81 85 GLU A N 1
ATOM 667 C CA . GLU A 1 85 ? -5.672 11.723 -5.465 1.00 91.81 85 GLU A CA 1
ATOM 668 C C . GLU A 1 85 ? -5.349 11.911 -3.980 1.00 91.81 85 GLU A C 1
ATOM 670 O O . GLU A 1 85 ? -4.196 12.141 -3.609 1.00 91.81 85 GLU A O 1
ATOM 675 N N . TYR A 1 86 ? -6.339 11.731 -3.109 1.00 92.31 86 TYR A N 1
ATOM 676 C CA . TYR A 1 86 ? -6.142 11.782 -1.668 1.00 92.31 86 TYR A CA 1
ATOM 677 C C . TYR A 1 86 ? -5.187 10.696 -1.153 1.00 92.31 86 TYR A C 1
ATOM 679 O O . TYR A 1 86 ? -4.260 11.005 -0.402 1.00 92.31 86 TYR A O 1
ATOM 687 N N . VAL A 1 87 ? -5.371 9.439 -1.571 1.00 92.38 87 VAL A N 1
ATOM 688 C CA . VAL A 1 87 ? -4.526 8.306 -1.153 1.00 92.38 87 VAL A CA 1
ATOM 689 C C . VAL A 1 87 ? -3.069 8.502 -1.581 1.00 92.38 87 VAL A C 1
ATOM 691 O O . VAL A 1 87 ? 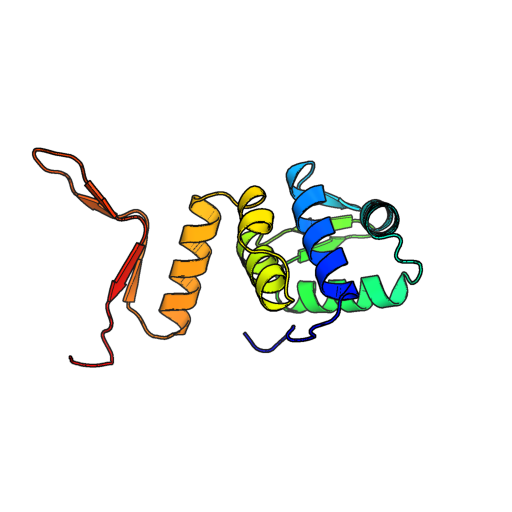-2.158 8.193 -0.808 1.00 92.38 87 VAL A O 1
ATOM 694 N N . SER A 1 88 ? -2.836 9.070 -2.770 1.00 90.81 88 SER A N 1
ATOM 695 C CA . SER A 1 88 ? -1.491 9.302 -3.313 1.00 90.81 88 SER A CA 1
ATOM 696 C C . SER A 1 88 ? -0.606 10.168 -2.409 1.00 90.81 88 SER A C 1
ATOM 698 O O . SER A 1 88 ? 0.613 10.033 -2.424 1.00 90.81 88 SER A O 1
ATOM 700 N N . ARG A 1 89 ? -1.209 11.001 -1.548 1.00 92.50 89 ARG A N 1
ATOM 701 C CA . ARG A 1 89 ? -0.498 11.867 -0.593 1.00 92.50 89 ARG A CA 1
ATOM 702 C C . ARG A 1 89 ? 0.234 11.086 0.500 1.00 92.50 89 ARG A C 1
ATOM 704 O O . ARG A 1 89 ? 1.101 11.652 1.161 1.00 92.50 89 ARG A O 1
ATOM 711 N N . TYR A 1 90 ? -0.119 9.816 0.709 1.00 92.06 90 TYR A N 1
ATOM 712 C CA . TYR A 1 90 ? 0.432 8.974 1.774 1.00 92.06 90 TYR A CA 1
ATOM 713 C C . TYR A 1 90 ? 1.460 7.953 1.292 1.00 92.06 90 TYR A C 1
ATOM 715 O O . TYR A 1 90 ? 2.077 7.296 2.125 1.00 92.06 90 TYR A O 1
ATOM 723 N N . ILE A 1 91 ? 1.663 7.811 -0.017 1.00 91.00 91 ILE A N 1
ATOM 724 C CA . ILE A 1 91 ? 2.629 6.869 -0.589 1.00 91.00 91 ILE A CA 1
ATOM 725 C C . ILE A 1 91 ? 3.767 7.626 -1.265 1.00 91.00 91 ILE A C 1
ATOM 727 O O . ILE A 1 91 ? 3.559 8.678 -1.865 1.00 91.00 91 ILE A O 1
ATOM 731 N N . SER A 1 92 ? 4.989 7.097 -1.187 1.00 90.19 92 SER A N 1
ATOM 732 C CA . SER A 1 92 ? 6.084 7.654 -1.979 1.00 90.19 92 SER A CA 1
ATOM 733 C C . SER A 1 92 ? 6.002 7.168 -3.427 1.00 90.19 92 SER A C 1
ATOM 735 O O . SER A 1 92 ? 5.494 6.080 -3.703 1.00 90.19 92 SER A O 1
ATOM 737 N N . TRP A 1 93 ? 6.585 7.933 -4.356 1.00 90.19 93 TRP A N 1
ATOM 738 C CA . TRP A 1 93 ? 6.728 7.497 -5.750 1.00 90.19 93 TRP A CA 1
ATOM 739 C C . TRP A 1 93 ? 7.402 6.121 -5.859 1.00 90.19 93 TRP A C 1
ATOM 741 O O . TRP A 1 93 ? 6.974 5.260 -6.618 1.00 90.19 93 TRP A O 1
ATOM 751 N N . ARG A 1 94 ? 8.403 5.864 -5.009 1.00 89.81 94 ARG A N 1
ATOM 752 C CA . ARG A 1 94 ? 9.122 4.586 -4.960 1.00 89.81 94 ARG A CA 1
ATOM 753 C C . ARG A 1 94 ? 8.238 3.416 -4.517 1.00 89.81 94 ARG A C 1
ATOM 755 O O . ARG A 1 94 ? 8.419 2.306 -5.020 1.00 89.81 94 ARG A O 1
ATOM 762 N N . ASP A 1 95 ? 7.330 3.646 -3.568 1.00 88.69 95 ASP A N 1
ATOM 763 C CA . ASP A 1 95 ? 6.373 2.631 -3.111 1.00 88.69 95 ASP A CA 1
ATOM 764 C C . ASP A 1 95 ? 5.362 2.315 -4.220 1.00 88.69 95 ASP A C 1
ATOM 766 O O . ASP A 1 95 ? 5.068 1.148 -4.479 1.00 88.69 95 ASP A O 1
ATOM 770 N N . PHE A 1 96 ? 4.897 3.350 -4.925 1.00 88.25 96 PHE A N 1
ATOM 771 C CA . PHE A 1 96 ? 4.022 3.208 -6.085 1.00 88.25 96 PHE A CA 1
ATOM 772 C C . PHE A 1 96 ? 4.678 2.392 -7.209 1.00 88.25 96 PHE A C 1
ATOM 774 O O . PHE A 1 96 ? 4.103 1.402 -7.660 1.00 88.25 96 PHE A O 1
ATOM 781 N N . GLU A 1 97 ? 5.905 2.736 -7.617 1.00 92.38 97 GLU A N 1
ATOM 782 C CA . GLU A 1 97 ? 6.640 1.982 -8.643 1.00 92.38 97 GLU A CA 1
ATOM 783 C C . GLU A 1 97 ? 6.767 0.497 -8.289 1.00 92.38 97 GLU A C 1
ATOM 785 O O . GLU A 1 97 ? 6.632 -0.373 -9.153 1.00 92.38 97 GLU A O 1
ATOM 790 N N . LEU A 1 98 ? 7.061 0.199 -7.019 1.00 90.62 98 LEU A N 1
ATOM 791 C CA . LEU A 1 98 ? 7.222 -1.169 -6.539 1.00 90.62 98 LEU A CA 1
ATOM 792 C C . LEU A 1 98 ? 5.924 -1.967 -6.691 1.00 90.62 98 LEU A C 1
ATOM 794 O O . LEU A 1 98 ? 5.967 -3.084 -7.207 1.00 90.62 98 LEU A O 1
ATOM 798 N N . LEU A 1 99 ? 4.798 -1.388 -6.270 1.00 87.94 99 LEU A N 1
ATOM 799 C CA . LEU A 1 99 ? 3.481 -2.005 -6.397 1.00 87.94 99 LEU A CA 1
ATOM 800 C C . LEU A 1 99 ? 3.134 -2.269 -7.858 1.00 87.94 99 LEU A C 1
ATOM 802 O O . LEU A 1 99 ? 2.866 -3.406 -8.223 1.00 87.94 99 LEU A O 1
ATOM 806 N N . ILE A 1 100 ? 3.189 -1.245 -8.709 1.00 90.62 100 ILE A N 1
ATOM 807 C CA . ILE A 1 100 ? 2.783 -1.386 -10.110 1.00 90.62 100 ILE A CA 1
ATOM 808 C C . ILE A 1 100 ? 3.655 -2.415 -10.834 1.00 90.62 100 ILE A C 1
ATOM 810 O O . ILE A 1 100 ? 3.142 -3.252 -11.568 1.00 90.62 100 ILE A O 1
ATOM 814 N N . THR A 1 101 ? 4.964 -2.427 -10.574 1.00 93.75 101 THR A N 1
ATOM 815 C CA . THR A 1 101 ? 5.868 -3.434 -11.152 1.00 93.75 101 THR A CA 1
ATOM 816 C C . THR A 1 101 ? 5.510 -4.854 -10.707 1.00 93.75 101 THR A C 1
ATOM 818 O O . THR A 1 101 ? 5.593 -5.782 -11.510 1.00 93.75 101 THR A O 1
ATOM 821 N N . LYS A 1 102 ? 5.128 -5.043 -9.436 1.00 90.31 102 LYS A N 1
ATOM 822 C CA . LYS A 1 102 ? 4.662 -6.335 -8.909 1.00 90.31 102 LYS A CA 1
ATOM 823 C C . LYS A 1 102 ? 3.371 -6.765 -9.607 1.00 90.31 102 LYS A C 1
ATOM 825 O O . LYS A 1 102 ? 3.340 -7.859 -10.157 1.00 90.31 102 LYS A O 1
ATOM 830 N N . GLU A 1 103 ? 2.362 -5.898 -9.654 1.00 88.19 103 GLU A N 1
ATOM 831 C CA . GLU A 1 103 ? 1.063 -6.213 -10.262 1.00 88.19 103 GLU A CA 1
ATOM 832 C C . GLU A 1 103 ? 1.186 -6.515 -11.763 1.00 88.19 103 GLU A C 1
ATOM 834 O O . GLU A 1 103 ? 0.613 -7.483 -12.251 1.00 88.19 103 GLU A O 1
ATOM 839 N N . LEU A 1 104 ? 2.003 -5.757 -12.501 1.00 92.00 104 LEU A N 1
ATOM 840 C CA . LEU A 1 104 ? 2.278 -6.036 -13.914 1.00 92.00 104 LEU A CA 1
ATOM 841 C C . LEU A 1 104 ? 2.905 -7.423 -14.116 1.00 92.00 104 LEU A C 1
ATOM 843 O O . LEU A 1 104 ? 2.514 -8.144 -15.031 1.00 92.00 104 LEU A O 1
ATOM 847 N N . ARG A 1 105 ? 3.835 -7.829 -13.243 1.00 92.94 105 ARG A N 1
ATOM 848 C CA . ARG A 1 105 ? 4.417 -9.183 -13.280 1.00 92.94 105 ARG A CA 1
ATOM 849 C C . ARG A 1 105 ? 3.387 -10.259 -12.959 1.00 92.94 105 ARG A C 1
ATOM 851 O O . ARG A 1 105 ? 3.393 -11.300 -13.607 1.00 92.94 105 ARG A O 1
ATOM 858 N N . GLU A 1 106 ? 2.497 -10.018 -11.998 1.00 89.62 106 GLU A N 1
ATOM 859 C CA . GLU A 1 106 ? 1.391 -10.936 -11.685 1.00 89.62 106 GLU A CA 1
ATOM 860 C C . GLU A 1 106 ? 0.408 -11.082 -12.858 1.00 89.62 106 GLU A C 1
ATOM 862 O O . GLU A 1 106 ? -0.144 -12.161 -13.066 1.00 89.62 106 GLU A O 1
ATOM 867 N N . LEU A 1 107 ? 0.240 -10.030 -13.665 1.00 90.25 107 LEU A N 1
ATOM 868 C CA . LEU A 1 107 ? -0.536 -10.047 -14.909 1.00 90.25 107 LEU A CA 1
ATOM 869 C C . LEU A 1 107 ? 0.207 -10.686 -16.099 1.00 90.25 107 LEU A C 1
ATOM 871 O O . LEU A 1 107 ? -0.367 -10.787 -17.180 1.00 90.25 107 LEU A O 1
ATOM 875 N N . GLY A 1 108 ? 1.452 -11.137 -15.915 1.00 92.25 108 GLY A N 1
ATOM 876 C CA . GLY A 1 108 ? 2.237 -11.839 -16.935 1.00 92.25 108 GLY A CA 1
ATOM 877 C C . GLY A 1 108 ? 3.156 -10.954 -17.783 1.00 92.25 108 GLY A C 1
ATOM 878 O O . GLY A 1 108 ? 3.794 -11.460 -18.704 1.00 92.25 108 GLY A O 1
ATOM 879 N N . PHE A 1 109 ? 3.268 -9.659 -17.477 1.00 94.62 109 PHE A N 1
ATOM 880 C CA . PHE A 1 109 ? 4.217 -8.773 -18.151 1.00 94.62 109 PHE A CA 1
ATOM 881 C C . PHE A 1 109 ? 5.635 -8.969 -17.617 1.00 94.62 109 PHE A C 1
ATOM 883 O O . PHE A 1 109 ? 5.863 -9.182 -16.422 1.00 94.62 109 PHE A O 1
ATOM 890 N N . GLU A 1 110 ? 6.620 -8.753 -18.481 1.00 95.19 110 GLU A N 1
ATOM 891 C CA . GLU A 1 110 ? 7.987 -8.527 -18.038 1.00 95.19 110 GLU A CA 1
ATOM 892 C C . GLU A 1 110 ? 8.127 -7.052 -17.634 1.00 95.19 110 GLU A C 1
ATOM 894 O O . GLU A 1 110 ? 8.210 -6.162 -18.481 1.00 95.19 110 GLU A O 1
ATOM 899 N N . ALA A 1 111 ? 8.069 -6.774 -16.326 1.00 96.12 111 ALA A N 1
ATOM 900 C CA . ALA A 1 111 ? 8.079 -5.405 -15.810 1.00 96.12 111 ALA A CA 1
ATOM 901 C C . ALA A 1 111 ? 9.378 -5.032 -15.086 1.00 96.12 111 ALA A C 1
ATOM 903 O O . ALA A 1 111 ? 9.916 -5.789 -14.266 1.00 96.12 111 ALA A O 1
ATOM 904 N N . TYR A 1 112 ? 9.824 -3.809 -15.340 1.00 94.88 112 TYR A N 1
ATOM 905 C CA . TYR A 1 112 ? 11.032 -3.178 -14.830 1.00 94.88 112 TYR A CA 1
ATOM 906 C C . TYR A 1 112 ? 10.705 -1.794 -14.278 1.00 94.88 112 TYR A C 1
ATOM 908 O O . TYR A 1 112 ? 9.766 -1.146 -14.735 1.00 94.88 112 TYR A O 1
ATOM 916 N N . LYS A 1 113 ? 11.515 -1.316 -13.331 1.00 94.50 113 LYS A N 1
ATOM 917 C CA . LYS A 1 113 ? 11.362 0.016 -12.741 1.00 94.50 113 LYS A CA 1
ATOM 918 C C . LYS A 1 113 ? 12.683 0.745 -12.585 1.00 94.50 113 LYS A C 1
ATOM 920 O O . LYS A 1 113 ? 13.728 0.098 -12.478 1.00 94.50 113 LYS A O 1
ATOM 925 N N . SER A 1 114 ? 12.609 2.069 -12.506 1.00 93.00 114 SER A N 1
ATOM 926 C CA . SER A 1 114 ? 13.747 2.963 -12.287 1.00 93.00 114 SER A CA 1
ATOM 927 C C . SER A 1 114 ? 14.868 2.750 -13.326 1.00 93.00 114 SER A C 1
ATOM 929 O O . SER A 1 114 ? 16.054 2.673 -12.985 1.00 93.00 114 SER A O 1
ATOM 931 N N . ILE A 1 115 ? 14.502 2.594 -14.605 1.00 93.62 115 ILE A N 1
ATOM 932 C CA . ILE A 1 115 ? 15.456 2.376 -15.700 1.00 93.62 115 ILE A CA 1
ATOM 933 C C . ILE A 1 115 ? 16.116 3.704 -16.046 1.00 93.62 115 ILE A C 1
ATOM 935 O O . ILE A 1 115 ? 15.450 4.672 -16.403 1.00 93.62 115 ILE A O 1
ATOM 939 N N . ARG A 1 116 ? 17.449 3.734 -16.008 1.00 92.69 116 ARG A N 1
ATOM 940 C CA . ARG A 1 116 ? 18.233 4.932 -16.318 1.00 92.69 116 ARG A CA 1
ATOM 941 C C . ARG A 1 116 ? 19.070 4.714 -17.559 1.00 92.69 116 ARG A C 1
ATOM 943 O O . ARG A 1 116 ? 19.986 3.892 -17.564 1.00 92.69 116 ARG A O 1
ATOM 950 N N . LEU A 1 117 ? 18.787 5.497 -18.589 1.00 91.56 117 LEU A N 1
ATOM 951 C CA . LEU A 1 117 ? 19.529 5.486 -19.839 1.00 91.56 117 LEU A CA 1
ATOM 952 C C . LEU A 1 117 ? 20.586 6.588 -19.796 1.00 91.56 117 LEU A C 1
ATOM 954 O O . LEU A 1 117 ? 20.286 7.777 -19.671 1.00 91.56 117 LEU A O 1
ATOM 958 N N . LYS A 1 118 ? 21.853 6.174 -19.874 1.00 85.62 118 LYS A N 1
ATOM 959 C CA . LYS A 1 118 ? 22.993 7.090 -19.934 1.00 85.62 118 LYS A CA 1
ATOM 960 C C . LYS A 1 118 ? 23.245 7.456 -21.397 1.00 85.62 118 LYS A C 1
ATOM 962 O O . LYS A 1 118 ? 23.677 6.615 -22.176 1.00 85.62 118 LYS A O 1
ATOM 967 N N . GLY A 1 119 ? 22.971 8.706 -21.752 1.00 80.19 119 GLY A N 1
ATOM 968 C CA . GLY A 1 119 ? 23.234 9.286 -23.069 1.00 80.19 119 GLY A CA 1
ATOM 969 C C . GLY A 1 119 ? 23.604 10.770 -22.955 1.00 80.19 119 GLY A C 1
ATOM 970 O O . GLY A 1 119 ? 23.735 11.275 -21.838 1.00 80.19 119 GLY A O 1
ATOM 971 N N . PRO A 1 120 ? 23.747 11.499 -24.080 1.00 76.44 120 PRO A N 1
ATOM 972 C CA . PRO A 1 120 ? 24.038 12.940 -24.066 1.00 76.44 120 PRO A CA 1
ATOM 973 C C . PRO A 1 120 ? 22.977 13.764 -23.314 1.00 76.44 120 PRO A C 1
ATOM 975 O O . PRO A 1 120 ? 23.257 14.875 -22.870 1.00 76.44 120 PRO A O 1
ATOM 978 N N . ARG A 1 121 ? 21.772 13.211 -23.124 1.00 83.06 121 ARG A N 1
ATOM 979 C CA . ARG A 1 121 ? 20.802 13.641 -22.112 1.00 83.06 121 ARG A CA 1
ATOM 980 C C . ARG A 1 121 ? 20.412 12.429 -21.273 1.00 83.06 121 ARG A C 1
ATOM 982 O O . ARG A 1 121 ? 20.154 11.363 -21.830 1.00 83.06 121 ARG A O 1
ATOM 989 N N . ALA A 1 122 ? 20.392 12.593 -19.955 1.00 86.69 122 ALA A N 1
ATOM 990 C CA . ALA A 1 122 ? 19.911 11.557 -19.051 1.00 86.69 122 ALA A CA 1
ATOM 991 C C . ALA A 1 122 ? 18.392 11.403 -19.210 1.00 86.69 122 ALA A C 1
ATOM 993 O O . ALA A 1 122 ? 17.672 12.401 -19.231 1.00 86.69 122 ALA A O 1
ATOM 994 N N . LEU A 1 123 ? 17.933 10.158 -19.319 1.00 91.81 123 LEU A N 1
ATOM 995 C CA . LEU A 1 123 ? 16.519 9.798 -19.343 1.00 91.81 123 LEU A CA 1
ATOM 996 C C . LEU A 1 123 ? 16.271 8.734 -18.274 1.00 91.81 123 LEU A C 1
ATOM 998 O O . LEU A 1 123 ? 17.030 7.766 -18.166 1.00 91.81 123 LEU A O 1
ATOM 1002 N N . GLU A 1 124 ? 15.207 8.922 -17.504 1.00 92.88 124 GLU A N 1
ATOM 1003 C CA . GLU A 1 124 ? 14.690 7.934 -16.564 1.00 92.88 124 GLU A CA 1
ATOM 1004 C C . GLU A 1 124 ? 13.313 7.481 -17.044 1.00 92.88 124 GLU A C 1
ATOM 1006 O O . GLU A 1 124 ? 12.479 8.298 -17.436 1.00 92.88 124 GLU A O 1
ATOM 1011 N N . VAL A 1 125 ? 13.117 6.167 -17.069 1.00 93.44 125 VAL A N 1
ATOM 1012 C CA . VAL A 1 125 ? 11.824 5.525 -17.281 1.00 93.44 125 VAL A CA 1
ATOM 1013 C C . VAL A 1 125 ? 11.448 4.894 -15.947 1.00 93.44 125 VAL A C 1
ATOM 1015 O O . VAL A 1 125 ? 12.081 3.922 -15.522 1.00 93.44 125 VAL A O 1
ATOM 1018 N N . ASP A 1 126 ? 10.447 5.467 -15.278 1.00 94.12 126 ASP A N 1
ATOM 1019 C CA . ASP A 1 126 ? 10.015 5.025 -13.946 1.00 94.12 126 ASP A CA 1
ATOM 1020 C C . ASP A 1 126 ? 9.548 3.566 -13.971 1.00 94.12 126 ASP A C 1
ATOM 1022 O O . ASP A 1 126 ? 9.947 2.768 -13.126 1.00 94.12 126 ASP A O 1
ATOM 1026 N N . ILE A 1 127 ? 8.748 3.191 -14.978 1.00 95.81 127 ILE A N 1
ATOM 1027 C CA . ILE A 1 127 ? 8.221 1.834 -15.162 1.00 95.81 127 ILE A CA 1
ATOM 1028 C C . ILE A 1 127 ? 8.196 1.484 -16.653 1.00 95.81 127 ILE A C 1
ATOM 1030 O O . ILE A 1 127 ? 7.723 2.266 -17.475 1.00 95.81 127 ILE A O 1
ATOM 1034 N N . LEU A 1 128 ? 8.673 0.288 -16.994 1.00 95.19 128 LEU A N 1
ATOM 1035 C CA . LEU A 1 128 ? 8.569 -0.321 -18.319 1.00 95.19 128 LEU A CA 1
ATOM 1036 C C . LEU A 1 128 ? 7.921 -1.696 -18.168 1.00 95.19 128 LEU A C 1
ATOM 1038 O O . LEU A 1 128 ? 8.433 -2.529 -17.425 1.00 95.19 128 LEU A O 1
ATOM 1042 N N . ALA A 1 129 ? 6.827 -1.935 -18.884 1.00 95.75 129 ALA A N 1
ATOM 1043 C CA . ALA A 1 129 ? 6.164 -3.231 -18.956 1.00 95.75 129 ALA A CA 1
ATOM 1044 C C . ALA A 1 129 ? 6.218 -3.733 -20.396 1.00 95.75 129 ALA A C 1
ATOM 1046 O O . ALA A 1 129 ? 5.828 -3.006 -21.310 1.00 95.75 129 ALA A O 1
ATOM 1047 N N . ILE A 1 130 ? 6.704 -4.952 -20.595 1.00 94.75 130 ILE A N 1
ATOM 1048 C CA . ILE A 1 130 ? 6.773 -5.591 -21.906 1.00 94.75 130 ILE A CA 1
ATOM 1049 C C . ILE A 1 130 ? 5.747 -6.716 -21.921 1.00 94.75 130 ILE A C 1
ATOM 1051 O O . ILE A 1 130 ? 5.786 -7.621 -21.083 1.00 94.75 130 ILE A O 1
ATOM 1055 N N . ASP A 1 131 ? 4.813 -6.633 -22.862 1.00 92.31 131 ASP A N 1
ATOM 1056 C CA . ASP A 1 131 ? 3.878 -7.716 -23.127 1.00 92.31 131 ASP A CA 1
ATOM 1057 C C . ASP A 1 131 ? 4.582 -8.785 -23.965 1.00 92.31 131 ASP A C 1
ATOM 1059 O O . ASP A 1 131 ? 4.774 -8.634 -25.170 1.00 92.31 131 ASP A O 1
ATOM 1063 N N . VAL A 1 132 ? 5.010 -9.852 -23.299 1.00 83.38 132 VAL A N 1
ATOM 1064 C CA . VAL A 1 132 ? 5.663 -11.003 -23.937 1.00 83.38 132 VAL A CA 1
ATOM 1065 C C . VAL A 1 132 ? 4.664 -12.094 -24.334 1.00 83.38 132 VAL A C 1
ATOM 1067 O O . VAL A 1 132 ? 5.056 -13.096 -24.928 1.00 83.38 132 VAL A O 1
ATOM 1070 N N . ILE A 1 133 ? 3.382 -11.925 -23.990 1.00 74.38 133 ILE A N 1
ATOM 1071 C CA . ILE A 1 133 ? 2.330 -12.927 -24.185 1.00 74.38 133 ILE A CA 1
ATOM 1072 C C . ILE A 1 133 ? 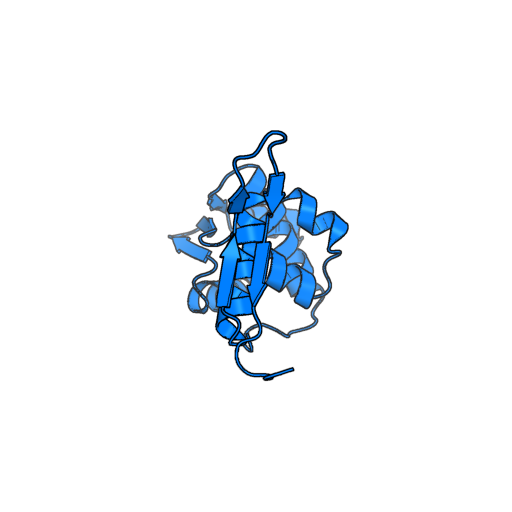1.534 -12.621 -25.453 1.00 74.38 133 ILE A C 1
ATOM 1074 O O . ILE A 1 133 ? 1.250 -13.531 -26.232 1.00 74.38 133 ILE A O 1
ATOM 1078 N N . SER A 1 134 ? 1.178 -11.355 -25.679 1.00 72.50 134 SER A N 1
ATOM 1079 C CA . SER A 1 134 ? 0.224 -10.989 -26.730 1.00 72.50 134 SER A CA 1
ATOM 1080 C C . SER A 1 134 ? 0.785 -11.044 -28.156 1.00 72.50 134 SER A C 1
ATOM 1082 O O . SER A 1 134 ? -0.016 -10.966 -29.082 1.00 72.50 134 SER A O 1
ATOM 1084 N N . ASN A 1 135 ? 2.102 -11.227 -28.361 1.00 56.09 135 ASN A N 1
ATOM 1085 C CA . ASN A 1 135 ? 2.751 -11.354 -29.686 1.00 56.09 135 ASN A CA 1
ATOM 1086 C C . ASN A 1 135 ? 2.213 -10.367 -30.754 1.00 56.09 135 ASN A C 1
ATOM 1088 O O . ASN A 1 135 ? 2.063 -10.733 -31.923 1.00 56.09 135 ASN A O 1
ATOM 1092 N N . LEU A 1 136 ? 1.894 -9.135 -30.343 1.00 56.59 136 LEU A N 1
ATOM 1093 C CA . LEU A 1 136 ? 1.499 -8.042 -31.238 1.00 56.59 136 LEU A CA 1
ATOM 1094 C C . LEU A 1 136 ? 2.729 -7.311 -31.776 1.00 56.59 136 LEU A C 1
ATOM 1096 O O . LEU A 1 136 ? 3.646 -7.033 -30.971 1.00 56.59 136 LEU A O 1
#